Protein AF-A0AAE7ELU8-F1 (afdb_monomer_lite)

pLDDT: mean 76.57, std 13.19, range [49.88, 91.69]

Foldseek 3Di:
DDFQKDKDFDDDPPDPRQKIWIDGVNHTAWMWGQVVHPVDIDIDGDPPPPDPPPDPRPDDDPVSVVVD

Structure (mmCIF, N/CA/C/O backbone):
data_AF-A0AAE7ELU8-F1
#
_entry.id   AF-A0AAE7ELU8-F1
#
loop_
_atom_site.group_PDB
_atom_site.id
_atom_site.type_symbol
_atom_site.label_ato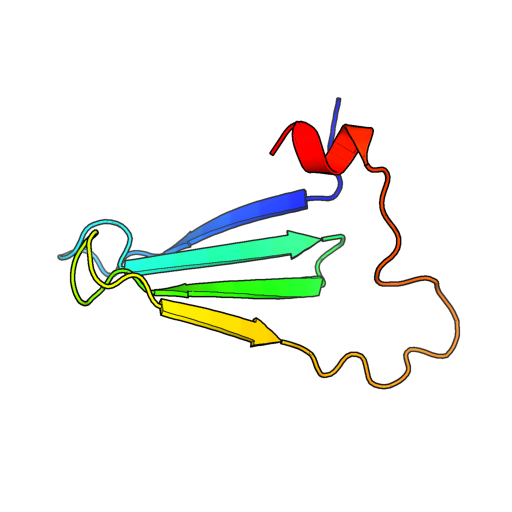m_id
_atom_site.label_alt_id
_atom_site.label_comp_id
_atom_site.label_asym_id
_atom_site.label_entity_id
_atom_site.label_seq_id
_atom_site.pdbx_PDB_ins_code
_atom_site.Cartn_x
_atom_site.Cartn_y
_atom_site.Cartn_z
_atom_site.occupancy
_atom_site.B_iso_or_equiv
_atom_site.auth_seq_id
_atom_site.auth_comp_id
_atom_site.auth_asym_id
_atom_site.auth_atom_id
_atom_site.pdbx_PDB_model_num
ATOM 1 N N . MET A 1 1 ? -17.765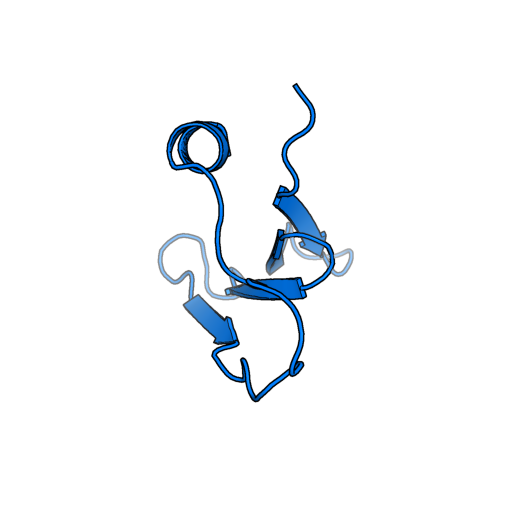 5.540 -0.497 1.00 50.47 1 MET A N 1
ATOM 2 C CA . MET A 1 1 ? -17.523 5.130 0.902 1.00 50.47 1 MET A CA 1
ATOM 3 C C . MET A 1 1 ? -16.093 5.523 1.222 1.00 50.47 1 MET A C 1
ATOM 5 O O . MET A 1 1 ? -15.307 5.595 0.289 1.00 50.47 1 MET A O 1
ATOM 9 N N . CYS A 1 2 ? -15.798 5.911 2.460 1.00 58.47 2 CYS A N 1
ATOM 10 C CA . CYS A 1 2 ? -14.450 6.328 2.844 1.00 58.47 2 CYS A CA 1
ATOM 11 C C . CYS A 1 2 ? -13.708 5.069 3.291 1.00 58.47 2 CYS A C 1
ATOM 13 O O . CYS A 1 2 ? -14.102 4.479 4.294 1.00 58.47 2 CYS A O 1
ATOM 15 N N . THR A 1 3 ? -12.734 4.611 2.510 1.00 76.69 3 THR A N 1
ATOM 16 C CA . THR A 1 3 ? -11.829 3.540 2.932 1.00 76.69 3 THR A CA 1
ATOM 17 C C . THR A 1 3 ? -10.831 4.118 3.930 1.00 76.69 3 THR A C 1
ATOM 19 O O . THR A 1 3 ? -10.420 5.267 3.790 1.00 76.69 3 THR A O 1
ATOM 22 N N . ASP A 1 4 ? -10.409 3.322 4.909 1.00 85.62 4 ASP A N 1
ATOM 23 C CA . ASP A 1 4 ? -9.309 3.681 5.821 1.00 85.62 4 ASP A CA 1
ATOM 24 C C . ASP A 1 4 ? -7.924 3.582 5.135 1.00 85.62 4 ASP A C 1
ATOM 26 O O . ASP A 1 4 ? -6.896 3.811 5.775 1.00 85.62 4 ASP A O 1
ATOM 30 N N . PHE A 1 5 ? -7.903 3.203 3.850 1.00 87.56 5 PHE A N 1
ATOM 31 C CA . PHE A 1 5 ? -6.725 3.178 2.989 1.00 87.56 5 PHE A CA 1
ATOM 32 C C . PHE A 1 5 ? -6.449 4.546 2.371 1.00 87.56 5 PHE A C 1
ATOM 34 O O . PHE A 1 5 ? -7.362 5.202 1.867 1.00 87.56 5 PHE A O 1
ATOM 41 N N . GLU A 1 6 ? -5.172 4.909 2.338 1.00 88.94 6 GLU A N 1
ATOM 42 C CA . GLU A 1 6 ? -4.655 6.108 1.692 1.00 88.94 6 GLU A CA 1
ATOM 43 C C . GLU A 1 6 ? -3.492 5.735 0.765 1.00 88.94 6 GLU A C 1
ATOM 45 O O . GLU A 1 6 ? -2.633 4.928 1.128 1.00 88.94 6 GLU A O 1
ATOM 50 N N . ILE A 1 7 ? -3.485 6.317 -0.439 1.00 89.38 7 ILE A N 1
ATOM 51 C CA . ILE A 1 7 ? -2.375 6.230 -1.392 1.00 89.38 7 ILE A CA 1
ATOM 52 C C . ILE A 1 7 ? -1.787 7.628 -1.549 1.00 89.38 7 ILE A C 1
ATOM 54 O O . ILE A 1 7 ? -2.481 8.542 -2.000 1.00 89.38 7 ILE A O 1
ATOM 58 N N . THR A 1 8 ? -0.497 7.767 -1.254 1.00 88.50 8 THR A N 1
ATOM 59 C CA . THR A 1 8 ? 0.223 9.037 -1.385 1.00 88.50 8 THR A CA 1
ATOM 60 C C . THR A 1 8 ? 1.372 8.885 -2.370 1.00 88.50 8 THR A C 1
ATOM 62 O O . THR A 1 8 ? 2.218 8.010 -2.223 1.00 88.50 8 THR A O 1
ATOM 65 N N . SER A 1 9 ? 1.421 9.742 -3.388 1.00 86.12 9 SER A N 1
ATOM 66 C CA . SER A 1 9 ? 2.492 9.756 -4.389 1.00 86.12 9 SER A CA 1
ATOM 67 C C . SER A 1 9 ? 3.487 10.880 -4.114 1.00 86.12 9 SER A C 1
ATOM 69 O O . SER A 1 9 ? 3.098 12.045 -3.990 1.00 86.12 9 SER A O 1
ATOM 71 N N . PHE A 1 10 ? 4.775 10.555 -4.099 1.00 80.75 10 PHE A N 1
ATOM 72 C CA . PHE A 1 10 ? 5.861 11.506 -3.912 1.00 80.75 10 PHE A CA 1
ATOM 73 C C . PHE A 1 10 ? 6.698 11.619 -5.188 1.00 80.75 10 PHE A C 1
ATOM 75 O O . PHE A 1 10 ? 7.150 10.630 -5.771 1.00 80.75 10 PHE A O 1
ATOM 82 N N . SER A 1 11 ? 6.937 12.856 -5.616 1.00 71.88 11 SER A N 1
ATOM 83 C CA . SER A 1 11 ? 7.787 13.176 -6.762 1.00 71.88 11 SER A CA 1
ATOM 84 C C . SER A 1 11 ? 8.719 14.328 -6.408 1.00 71.88 11 SER A C 1
ATOM 86 O O . SER A 1 11 ? 8.252 15.429 -6.100 1.00 71.88 11 SER A O 1
ATOM 88 N N . GLU A 1 12 ? 10.033 14.130 -6.508 1.00 63.00 12 GLU A N 1
ATOM 89 C CA . GLU A 1 12 ? 10.921 15.280 -6.645 1.00 63.00 12 GLU A CA 1
ATOM 90 C C . GLU A 1 12 ? 10.746 15.844 -8.056 1.00 63.00 12 GLU A C 1
ATOM 92 O O . GLU A 1 12 ? 10.901 15.117 -9.030 1.00 63.00 12 GLU A O 1
ATOM 97 N N . SER A 1 13 ? 10.421 17.140 -8.130 1.00 62.19 13 SER A N 1
ATOM 98 C CA . SER A 1 13 ? 10.062 18.017 -9.273 1.00 62.19 13 SER A CA 1
ATOM 99 C C . SER A 1 13 ? 10.642 17.781 -10.688 1.00 62.19 13 SER A C 1
ATOM 101 O O . SER A 1 13 ? 10.259 18.491 -11.616 1.00 62.19 13 SER A O 1
ATOM 103 N N . ARG A 1 14 ? 11.558 16.831 -10.892 1.00 57.34 14 ARG A N 1
ATOM 104 C CA . ARG A 1 14 ? 12.122 16.443 -12.193 1.00 57.34 14 ARG A CA 1
ATOM 105 C C . ARG A 1 14 ? 11.810 15.007 -12.636 1.00 57.34 14 ARG A C 1
ATOM 107 O O . ARG A 1 14 ? 12.121 14.688 -13.778 1.00 57.34 14 ARG A O 1
ATOM 114 N N . TYR A 1 15 ? 11.187 14.179 -11.798 1.00 55.62 15 TYR A N 1
ATOM 115 C CA . TYR A 1 15 ? 10.791 12.812 -12.143 1.00 55.62 15 TYR A CA 1
ATOM 116 C C . TYR A 1 15 ? 9.349 12.544 -11.702 1.00 55.62 15 TYR A C 1
ATOM 118 O O . TYR A 1 15 ? 8.976 12.863 -10.576 1.00 55.62 15 TYR A O 1
ATOM 126 N N . GLU A 1 16 ? 8.537 11.983 -12.601 1.00 58.69 16 GLU A N 1
ATOM 127 C CA . GLU A 1 16 ? 7.169 11.546 -12.302 1.00 58.69 16 GLU A CA 1
ATOM 128 C C . GLU A 1 16 ? 7.197 10.462 -11.215 1.00 58.69 16 GLU A C 1
ATOM 130 O O . GLU A 1 16 ? 7.815 9.420 -11.416 1.00 58.69 16 GLU A O 1
ATOM 135 N N . GLU A 1 17 ? 6.532 10.730 -10.085 1.00 60.91 17 GLU A N 1
ATOM 136 C CA . GLU A 1 17 ? 6.088 9.748 -9.077 1.00 60.91 17 GLU A CA 1
ATOM 137 C C . GLU A 1 17 ? 7.089 8.610 -8.816 1.00 60.91 17 GLU A C 1
ATOM 139 O O . GLU A 1 17 ? 6.844 7.441 -9.123 1.00 60.91 17 GLU A O 1
ATOM 144 N N . LEU A 1 18 ? 8.249 8.977 -8.266 1.00 77.88 18 LEU A N 1
ATOM 145 C CA . LEU A 1 18 ? 9.330 8.039 -7.952 1.00 77.88 18 LEU A CA 1
ATOM 146 C C . LEU A 1 18 ? 8.945 7.064 -6.839 1.00 77.88 18 LEU A C 1
ATOM 148 O O . LEU A 1 18 ? 9.493 5.964 -6.786 1.00 77.88 18 LEU A O 1
ATOM 152 N N . MET A 1 19 ? 8.033 7.476 -5.956 1.00 86.88 19 MET A N 1
ATOM 153 C CA . MET A 1 19 ? 7.617 6.682 -4.811 1.00 86.88 19 MET A CA 1
ATOM 154 C C . MET A 1 19 ? 6.114 6.812 -4.557 1.00 86.88 19 MET A C 1
ATOM 156 O O . MET A 1 19 ? 5.554 7.907 -4.627 1.00 86.88 19 MET A O 1
ATOM 160 N N . VAL A 1 20 ? 5.469 5.685 -4.270 1.00 90.62 20 VAL A N 1
ATOM 161 C CA . VAL A 1 20 ? 4.072 5.607 -3.834 1.00 90.62 20 VAL A CA 1
ATOM 162 C C . VAL A 1 20 ? 4.030 4.934 -2.471 1.00 90.62 20 VAL A C 1
ATOM 164 O O . VAL A 1 20 ? 4.608 3.869 -2.291 1.00 90.62 20 VAL A O 1
ATOM 167 N N . GLU A 1 21 ? 3.323 5.531 -1.525 1.00 91.00 21 GLU A N 1
ATOM 168 C CA . GLU A 1 21 ? 3.097 4.997 -0.188 1.00 91.00 21 GLU A CA 1
ATOM 169 C C . GLU A 1 21 ? 1.655 4.512 -0.054 1.00 91.00 21 GLU A C 1
ATOM 171 O O . GLU A 1 21 ? 0.724 5.209 -0.464 1.00 91.00 21 GLU A O 1
ATOM 176 N N . ILE A 1 22 ? 1.478 3.325 0.528 1.00 89.56 22 ILE A N 1
ATOM 177 C CA . ILE A 1 22 ? 0.167 2.778 0.880 1.00 89.56 22 ILE A CA 1
ATOM 178 C C . ILE A 1 22 ? 0.070 2.701 2.400 1.00 89.56 22 ILE A C 1
ATOM 180 O O . ILE A 1 22 ? 0.868 2.019 3.052 1.00 89.56 22 ILE A O 1
ATOM 184 N N . SER A 1 23 ? -0.955 3.351 2.944 1.00 88.25 23 SER A N 1
ATOM 185 C CA . SER A 1 23 ? -1.201 3.450 4.381 1.00 88.25 23 SER A CA 1
ATOM 186 C C . SER A 1 23 ? -2.615 2.991 4.735 1.00 88.25 23 SER A C 1
ATOM 188 O O . SER A 1 23 ? -3.541 3.124 3.938 1.00 88.25 23 SER A O 1
ATOM 190 N N . TYR A 1 24 ? -2.791 2.448 5.939 1.00 85.81 24 TYR A N 1
ATOM 191 C CA . TYR A 1 24 ? -4.090 2.097 6.517 1.00 85.81 24 TYR A CA 1
ATOM 192 C C . TYR A 1 24 ? -4.179 2.662 7.931 1.00 85.81 24 TYR A C 1
ATOM 194 O O . TYR A 1 24 ? -3.334 2.344 8.764 1.00 85.81 24 TYR A O 1
ATOM 202 N N . LYS A 1 25 ? -5.187 3.497 8.216 1.00 85.00 25 LYS A N 1
ATOM 203 C CA . LYS A 1 25 ? -5.335 4.177 9.521 1.00 85.00 25 LYS A CA 1
ATOM 204 C C . LYS A 1 25 ? -4.033 4.830 10.004 1.00 85.00 25 LYS A C 1
ATOM 206 O O . LYS A 1 25 ? -3.585 4.571 11.118 1.00 85.00 25 LYS A O 1
ATOM 211 N N . GLU A 1 26 ? -3.412 5.633 9.142 1.00 81.75 26 GLU A N 1
ATOM 212 C CA . GLU A 1 26 ? -2.147 6.340 9.416 1.00 81.75 26 GLU A CA 1
ATOM 213 C C . GLU A 1 26 ? -0.915 5.422 9.599 1.00 81.75 26 GLU A C 1
ATOM 215 O O . GLU A 1 26 ? 0.199 5.914 9.769 1.00 81.75 26 GLU A O 1
ATOM 220 N N . GLN A 1 27 ? -1.073 4.094 9.527 1.00 81.81 27 GLN A N 1
ATOM 221 C CA . GLN A 1 27 ? 0.034 3.143 9.524 1.00 81.81 27 GLN A CA 1
ATOM 222 C C . GLN A 1 27 ? 0.494 2.866 8.093 1.00 81.81 27 GLN A C 1
ATOM 224 O O . GLN A 1 27 ? -0.261 2.319 7.287 1.00 81.81 27 GLN A O 1
ATOM 229 N N . VAL A 1 28 ? 1.757 3.177 7.803 1.00 85.69 28 VAL A N 1
ATOM 230 C CA . VAL A 1 28 ? 2.392 2.831 6.527 1.00 85.69 28 VAL A CA 1
ATOM 231 C C . VAL A 1 28 ? 2.545 1.313 6.422 1.00 85.69 28 VAL A C 1
ATOM 233 O O . VAL A 1 28 ? 3.117 0.677 7.310 1.00 85.69 28 VAL A O 1
ATOM 236 N N . LEU A 1 29 ? 2.024 0.728 5.341 1.00 86.56 29 LEU A N 1
ATOM 237 C CA . LEU A 1 29 ? 2.083 -0.713 5.074 1.00 86.56 29 LEU A CA 1
ATOM 238 C C . LEU A 1 29 ? 3.259 -1.061 4.162 1.00 86.56 29 LEU A C 1
ATOM 240 O O . LEU A 1 29 ? 4.023 -1.993 4.430 1.00 86.56 29 LEU A O 1
ATOM 244 N N . CYS A 1 30 ? 3.390 -0.318 3.068 1.00 89.88 30 CYS A N 1
ATO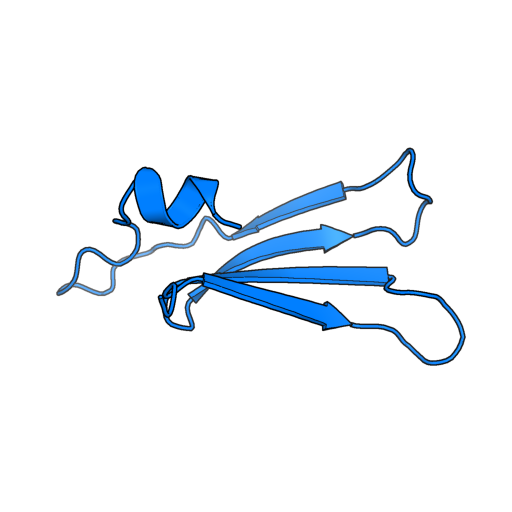M 245 C CA . CYS A 1 30 ? 4.462 -0.498 2.107 1.00 89.88 30 CYS A CA 1
ATOM 2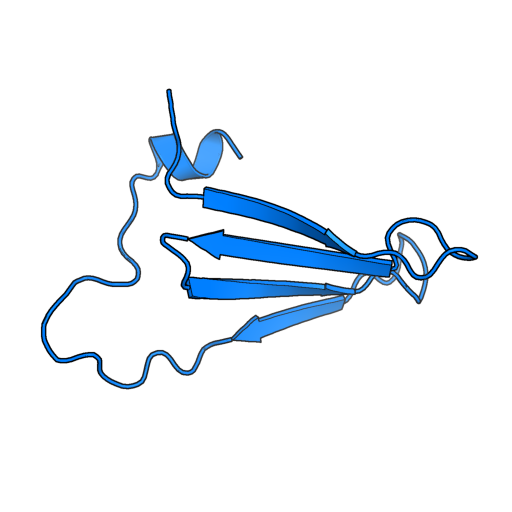46 C C . CYS A 1 30 ? 4.714 0.770 1.301 1.00 89.88 30 CYS A C 1
ATOM 248 O O . CYS A 1 30 ? 3.872 1.668 1.213 1.00 89.88 30 CYS A O 1
ATOM 250 N N . GLN A 1 31 ? 5.885 0.793 0.680 1.00 91.69 31 GLN A N 1
ATOM 251 C CA . GLN A 1 31 ? 6.254 1.776 -0.322 1.00 91.69 31 GLN A CA 1
ATOM 252 C C . GLN A 1 31 ? 6.625 1.066 -1.625 1.00 91.69 31 GLN A C 1
ATOM 254 O O . GLN A 1 31 ? 7.223 -0.013 -1.624 1.00 91.69 31 GLN A O 1
ATOM 259 N N . LEU A 1 32 ? 6.221 1.667 -2.741 1.00 91.69 32 LEU A N 1
ATOM 260 C CA . LEU A 1 32 ? 6.569 1.270 -4.097 1.00 91.69 32 LEU A CA 1
ATOM 261 C C . LEU A 1 32 ? 7.573 2.284 -4.629 1.00 91.69 32 LEU A C 1
ATOM 263 O O . LEU A 1 32 ? 7.284 3.478 -4.645 1.00 91.69 32 LEU A O 1
ATOM 267 N N . TYR A 1 33 ? 8.700 1.803 -5.130 1.00 89.88 33 TYR A N 1
ATOM 268 C CA . TYR A 1 33 ? 9.738 2.612 -5.754 1.00 89.88 33 TYR A CA 1
ATOM 269 C C . TYR A 1 33 ? 9.744 2.349 -7.259 1.00 89.88 33 TYR A C 1
ATOM 271 O O . TYR A 1 33 ? 9.796 1.204 -7.702 1.00 89.88 33 TYR A O 1
ATOM 279 N N . LYS A 1 34 ? 9.644 3.415 -8.054 1.00 85.94 34 LYS A N 1
ATOM 280 C CA . LYS A 1 34 ? 9.525 3.380 -9.525 1.00 85.94 34 LYS A CA 1
ATOM 281 C C . LYS A 1 34 ? 10.699 4.076 -10.229 1.00 85.94 34 LYS A C 1
ATOM 283 O O . LYS A 1 34 ? 10.722 4.208 -11.452 1.00 85.94 34 LYS A O 1
ATOM 288 N N . ASP A 1 35 ? 11.695 4.501 -9.463 1.00 80.12 35 ASP A N 1
ATOM 289 C CA . ASP A 1 35 ? 12.908 5.185 -9.917 1.00 80.12 35 ASP A CA 1
ATOM 290 C C . ASP A 1 35 ? 13.687 4.419 -11.000 1.00 80.12 35 ASP A C 1
ATOM 292 O O . ASP A 1 35 ? 14.273 5.030 -11.894 1.00 80.12 35 ASP A O 1
ATOM 296 N N . ASN A 1 36 ? 13.620 3.087 -10.982 1.00 80.56 36 ASN A N 1
ATOM 297 C CA . ASN A 1 36 ? 14.292 2.216 -11.944 1.00 80.56 36 ASN A CA 1
ATOM 298 C C . ASN A 1 36 ? 13.470 1.880 -13.204 1.00 80.56 36 ASN A C 1
ATOM 300 O O . ASN A 1 36 ? 13.932 1.103 -14.047 1.00 80.56 36 ASN A O 1
ATOM 304 N N . GLY A 1 37 ? 12.293 2.491 -13.372 1.00 78.19 37 GLY A N 1
ATOM 305 C CA . GLY A 1 37 ? 11.384 2.263 -14.495 1.00 78.19 37 GLY A CA 1
ATOM 306 C C . GLY A 1 37 ? 10.185 1.382 -14.137 1.00 78.19 37 GLY A C 1
ATOM 307 O O . GLY A 1 37 ? 10.181 0.652 -13.150 1.00 78.19 37 GLY A O 1
ATOM 308 N N . LEU A 1 38 ? 9.140 1.449 -14.968 1.00 81.12 38 LEU A N 1
ATOM 309 C CA . LEU A 1 38 ? 7.875 0.725 -14.764 1.00 81.12 38 LEU A CA 1
ATOM 310 C C . LEU A 1 38 ? 8.030 -0.805 -14.739 1.00 81.12 38 LEU A C 1
ATOM 312 O O . LEU A 1 38 ? 7.200 -1.494 -14.157 1.00 81.12 38 LEU A O 1
ATOM 316 N N . ASP A 1 39 ? 9.068 -1.337 -15.381 1.00 85.19 39 ASP A N 1
ATOM 317 C CA . ASP A 1 39 ? 9.404 -2.761 -15.428 1.00 85.19 39 ASP A CA 1
ATOM 318 C C . ASP A 1 39 ? 10.226 -3.235 -14.218 1.00 85.19 39 ASP A C 1
ATOM 320 O O . ASP A 1 39 ? 10.429 -4.437 -14.051 1.00 85.19 39 ASP A O 1
ATOM 324 N N . LYS A 1 40 ? 10.687 -2.306 -13.372 1.00 86.25 40 LYS A N 1
ATOM 325 C CA . LYS A 1 40 ? 11.564 -2.566 -12.222 1.00 86.25 40 LYS A CA 1
ATOM 326 C C . LYS A 1 40 ? 11.033 -1.937 -10.941 1.00 86.25 40 LYS A C 1
ATOM 328 O O . LYS A 1 40 ? 11.813 -1.471 -10.119 1.00 86.25 40 LYS A O 1
ATOM 333 N N . VAL A 1 41 ? 9.711 -1.904 -10.793 1.00 88.75 41 VAL A N 1
ATOM 334 C CA . VAL A 1 41 ? 9.092 -1.419 -9.560 1.00 88.75 41 VAL A CA 1
ATOM 335 C C . VAL A 1 41 ? 9.500 -2.330 -8.407 1.00 88.75 41 VAL A C 1
ATOM 337 O O . VAL A 1 41 ? 9.282 -3.543 -8.457 1.00 88.75 41 VAL A O 1
ATOM 340 N N . GLU A 1 42 ? 10.080 -1.736 -7.373 1.00 90.25 42 GLU A N 1
ATOM 341 C CA . GLU A 1 42 ? 10.449 -2.417 -6.137 1.00 90.25 42 GLU A CA 1
ATOM 342 C C . GLU A 1 42 ? 9.399 -2.122 -5.064 1.00 90.25 42 GLU A C 1
ATOM 344 O O . GLU A 1 42 ? 8.853 -1.022 -5.000 1.00 90.25 42 GLU A O 1
ATOM 349 N N . ILE A 1 43 ? 9.091 -3.117 -4.229 1.00 91.62 43 ILE A N 1
ATOM 350 C CA . ILE A 1 43 ? 8.178 -2.976 -3.091 1.00 91.62 43 ILE A CA 1
ATOM 351 C C . ILE A 1 43 ? 8.942 -3.255 -1.803 1.00 91.62 43 ILE A C 1
ATOM 353 O O . ILE A 1 43 ? 9.558 -4.312 -1.657 1.00 91.62 43 ILE A O 1
ATOM 357 N N . GLU A 1 44 ? 8.829 -2.333 -0.853 1.00 90.75 44 GLU A N 1
ATOM 358 C CA . GLU A 1 44 ? 9.317 -2.475 0.514 1.00 90.75 44 GLU A CA 1
ATOM 359 C C . GLU A 1 44 ? 8.124 -2.594 1.467 1.00 90.75 44 GLU A C 1
ATOM 361 O O . GLU A 1 44 ? 7.279 -1.703 1.532 1.00 90.75 44 GLU A O 1
ATOM 366 N N . PHE A 1 45 ? 8.036 -3.710 2.196 1.00 87.88 45 PHE A N 1
ATOM 367 C CA . PHE A 1 45 ? 7.010 -3.918 3.219 1.00 87.88 45 PHE A CA 1
ATOM 368 C C . PHE A 1 45 ? 7.545 -3.538 4.597 1.00 87.88 45 PHE A C 1
ATOM 370 O O . PHE A 1 45 ? 8.577 -4.055 5.028 1.00 87.88 45 PHE A O 1
ATOM 377 N N . PHE A 1 46 ? 6.788 -2.726 5.333 1.00 83.88 46 PHE A N 1
ATOM 378 C C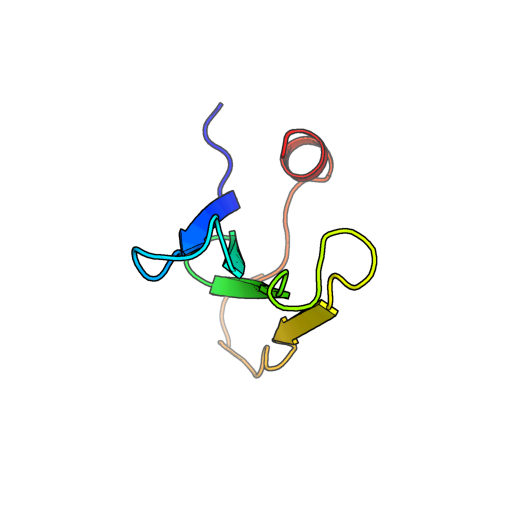A . PHE A 1 46 ? 7.113 -2.372 6.711 1.00 83.88 46 PHE A CA 1
ATOM 379 C C . PHE A 1 46 ? 6.422 -3.349 7.660 1.00 83.88 46 PHE A C 1
ATOM 381 O O . PHE A 1 46 ? 5.293 -3.155 8.103 1.00 83.88 46 PHE A O 1
ATOM 388 N N . SER A 1 47 ? 7.107 -4.455 7.950 1.00 69.06 47 SER A N 1
ATOM 389 C CA . SER A 1 47 ? 6.582 -5.534 8.793 1.00 69.06 47 SER A CA 1
ATOM 390 C C . SER A 1 47 ? 6.805 -5.333 10.293 1.00 69.06 47 SER A C 1
ATOM 392 O O . SER A 1 47 ? 6.430 -6.215 11.067 1.00 69.06 47 SER A O 1
ATOM 394 N N . ASP A 1 48 ? 7.397 -4.213 10.728 1.00 61.78 48 ASP A N 1
ATOM 395 C CA . ASP A 1 48 ? 7.605 -3.884 12.148 1.00 61.78 48 ASP A CA 1
ATOM 396 C C . ASP A 1 48 ? 6.290 -3.470 12.837 1.00 61.78 48 ASP A C 1
ATOM 398 O O . ASP A 1 48 ? 6.163 -2.446 13.503 1.00 61.78 48 ASP A O 1
ATOM 402 N N . ALA A 1 49 ? 5.287 -4.337 12.733 1.00 55.34 49 ALA A N 1
ATOM 403 C CA . ALA A 1 49 ? 4.131 -4.381 13.607 1.00 55.34 49 ALA A CA 1
ATOM 404 C C . ALA A 1 49 ? 4.535 -4.997 14.962 1.00 55.34 49 ALA A C 1
ATOM 406 O O . ALA A 1 49 ? 3.983 -6.010 15.392 1.00 55.34 49 ALA A O 1
ATOM 407 N N . GLN A 1 50 ? 5.523 -4.421 15.657 1.00 49.88 50 GLN A N 1
ATOM 408 C CA . GLN A 1 50 ? 5.746 -4.758 17.063 1.00 49.88 50 GLN A CA 1
ATOM 409 C C . GLN A 1 50 ? 4.825 -3.924 17.961 1.00 49.88 50 GLN A C 1
ATOM 411 O O . GLN A 1 50 ? 5.121 -2.794 18.330 1.00 49.88 50 GLN A O 1
ATOM 416 N N . LEU A 1 51 ? 3.727 -4.576 18.362 1.00 52.09 51 LEU A N 1
ATOM 417 C CA . LEU A 1 51 ? 3.088 -4.463 19.679 1.00 52.09 51 LEU A CA 1
ATOM 418 C C . LEU A 1 51 ? 2.600 -3.063 20.100 1.00 52.09 51 LEU A C 1
ATOM 420 O O . LEU A 1 51 ? 2.977 -2.564 21.159 1.00 52.09 51 LEU A O 1
ATOM 424 N N . LEU A 1 52 ? 1.631 -2.491 19.380 1.00 51.06 52 LEU A N 1
ATOM 425 C CA . LEU A 1 52 ? 0.647 -1.636 20.054 1.00 51.06 52 LEU A CA 1
ATOM 426 C C . LEU A 1 52 ? -0.386 -2.552 20.716 1.00 51.06 52 LEU A C 1
ATOM 428 O O . LEU A 1 52 ? -1.280 -3.106 20.085 1.00 51.06 52 LEU A O 1
ATOM 432 N N . THR A 1 53 ? -0.177 -2.757 22.012 1.00 54.34 53 THR A N 1
ATOM 433 C CA . THR A 1 53 ? -0.832 -3.676 22.955 1.00 54.34 53 THR A CA 1
ATOM 434 C C . THR A 1 53 ? -2.340 -3.471 23.162 1.00 54.34 53 THR A C 1
ATOM 436 O O . THR A 1 53 ? -2.864 -3.820 24.219 1.00 54.34 53 THR A O 1
ATOM 439 N N . SER A 1 54 ? -3.083 -2.950 22.187 1.00 54.12 54 SER A N 1
ATOM 440 C CA . SER A 1 54 ? -4.510 -2.690 22.394 1.00 54.12 54 SER A CA 1
ATOM 441 C C . SER A 1 54 ? -5.426 -2.719 21.176 1.00 54.12 54 SER A C 1
ATOM 443 O O . SER A 1 54 ? -6.634 -2.682 21.403 1.00 54.12 54 SER A O 1
ATOM 445 N N . GLN A 1 55 ? -4.958 -2.820 19.928 1.00 54.00 55 GLN A N 1
ATOM 446 C CA . GLN A 1 55 ? -5.884 -2.826 18.785 1.00 54.00 55 GLN A CA 1
ATOM 447 C C . GLN A 1 55 ? -5.418 -3.711 17.630 1.00 54.00 55 GLN A C 1
ATOM 449 O O . GLN A 1 55 ? -4.228 -3.797 17.342 1.00 54.00 55 GLN A O 1
ATOM 454 N N . ASP A 1 56 ? -6.394 -4.351 16.977 1.00 59.53 56 ASP A N 1
ATOM 455 C CA . ASP A 1 56 ? -6.318 -5.090 15.711 1.00 59.53 56 ASP A CA 1
ATOM 456 C C . ASP A 1 56 ? -5.787 -4.202 14.557 1.00 59.53 56 ASP A C 1
ATOM 458 O O . ASP A 1 56 ? -6.506 -3.898 13.605 1.00 59.53 56 ASP A O 1
ATOM 462 N N . ALA A 1 57 ? -4.544 -3.723 14.655 1.00 64.38 57 ALA A N 1
ATOM 463 C CA . ALA A 1 57 ? -4.015 -2.631 13.834 1.00 64.38 57 ALA A CA 1
ATOM 464 C C . ALA A 1 57 ? -3.955 -2.963 12.331 1.00 64.38 57 ALA A C 1
ATOM 466 O O . ALA A 1 57 ? -4.099 -2.077 11.499 1.00 64.38 57 ALA A O 1
ATOM 467 N N . MET A 1 58 ? -3.858 -4.247 11.974 1.00 69.25 58 MET A N 1
ATOM 468 C CA . MET A 1 58 ? -3.837 -4.723 10.585 1.00 69.25 58 MET A CA 1
ATOM 469 C C . MET A 1 58 ? -4.978 -5.704 1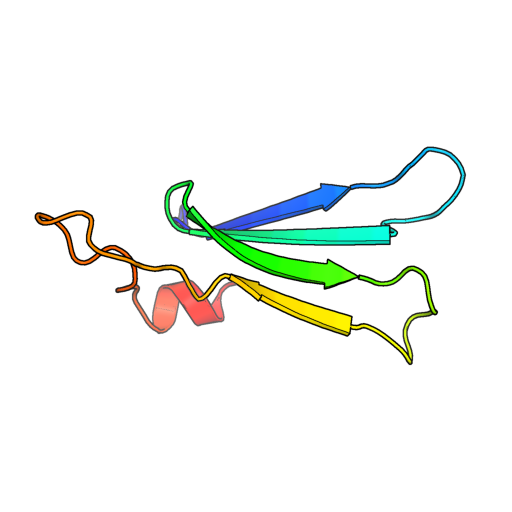0.289 1.00 69.25 58 MET A C 1
ATOM 471 O O . MET A 1 58 ? -4.766 -6.800 9.769 1.00 69.25 58 MET A O 1
ATOM 475 N N . LYS A 1 59 ? -6.211 -5.333 10.646 1.00 75.69 59 LYS A N 1
ATOM 476 C CA . LYS A 1 59 ? -7.416 -6.036 10.193 1.00 75.69 59 LYS A CA 1
ATOM 477 C C . LYS A 1 59 ? -8.327 -5.070 9.445 1.00 75.69 59 LYS A C 1
ATOM 479 O O . LYS A 1 59 ? -8.769 -4.065 10.000 1.00 75.69 59 LYS A O 1
ATOM 484 N N . PHE A 1 60 ? -8.620 -5.402 8.195 1.00 79.94 60 PHE A N 1
ATOM 485 C CA . PHE A 1 60 ? -9.475 -4.636 7.289 1.00 79.94 60 PHE A CA 1
ATOM 486 C C . PHE A 1 60 ? -10.429 -5.572 6.538 1.00 79.94 60 PHE A C 1
ATOM 488 O O . PHE A 1 60 ? -10.208 -6.786 6.486 1.00 79.94 60 PHE A O 1
ATOM 495 N N . SER A 1 61 ? -11.519 -5.021 6.000 1.00 83.12 61 SER A N 1
ATOM 496 C CA . SER A 1 61 ? -12.457 -5.780 5.171 1.00 83.12 61 SER A CA 1
ATOM 497 C C . SER A 1 61 ? -11.828 -6.121 3.823 1.00 83.12 61 SER A C 1
ATOM 499 O O . SER A 1 61 ? -11.155 -5.287 3.217 1.00 83.12 61 SER A O 1
ATOM 501 N N . LEU A 1 62 ? -12.105 -7.324 3.314 1.00 80.31 62 LEU A N 1
ATOM 502 C CA . LEU A 1 62 ? -11.748 -7.682 1.941 1.00 80.31 62 LEU A CA 1
ATOM 503 C C . LEU A 1 62 ? -12.443 -6.757 0.931 1.00 80.31 62 LEU A C 1
ATOM 505 O O . LEU A 1 62 ? -11.819 -6.339 -0.038 1.00 80.31 62 LEU A O 1
ATOM 509 N N . ASP A 1 63 ? -13.705 -6.406 1.184 1.00 86.38 63 ASP A N 1
ATOM 510 C CA . ASP A 1 63 ? -14.478 -5.532 0.296 1.00 86.38 63 ASP A CA 1
ATOM 511 C C . ASP A 1 63 ? -13.903 -4.111 0.238 1.00 86.38 63 ASP A C 1
ATOM 513 O O . ASP A 1 63 ? -14.005 -3.460 -0.800 1.00 86.38 63 ASP A O 1
ATOM 517 N N . ASP A 1 64 ? -13.286 -3.641 1.328 1.00 79.56 64 ASP A N 1
ATOM 518 C CA . ASP A 1 64 ? -12.630 -2.329 1.374 1.00 79.56 64 ASP A CA 1
ATOM 519 C C . ASP A 1 64 ? -11.283 -2.370 0.646 1.00 79.56 64 ASP A C 1
ATOM 521 O O . ASP A 1 64 ? -10.948 -1.443 -0.083 1.00 79.56 64 ASP A O 1
ATOM 525 N N . PHE A 1 65 ? -10.530 -3.465 0.796 1.00 79.56 65 PHE A N 1
ATOM 526 C CA . PHE A 1 65 ? -9.245 -3.650 0.121 1.00 79.56 65 PHE A CA 1
ATOM 527 C C . PHE A 1 65 ? -9.387 -3.746 -1.405 1.00 79.56 65 PHE A C 1
ATOM 529 O O . PHE A 1 65 ? -8.574 -3.194 -2.135 1.00 79.56 65 PHE A O 1
ATOM 536 N N . LEU A 1 66 ? -10.429 -4.417 -1.906 1.00 78.31 66 LEU A N 1
ATOM 537 C CA . LEU A 1 66 ? -10.653 -4.593 -3.349 1.00 78.31 66 LEU A CA 1
ATOM 538 C C . LEU A 1 66 ? -11.133 -3.323 -4.077 1.00 78.31 66 LEU A C 1
ATOM 540 O O . LEU A 1 66 ? -11.283 -3.351 -5.298 1.00 78.31 66 LEU A O 1
ATOM 544 N N . GLN A 1 67 ? -11.420 -2.241 -3.352 1.00 77.00 67 GLN A N 1
ATOM 545 C CA . GLN A 1 67 ? -11.832 -0.954 -3.926 1.00 77.00 67 GLN A CA 1
ATOM 546 C C . GLN A 1 67 ? -10.664 0.008 -4.178 1.00 77.00 67 GLN A C 1
ATOM 548 O O . GLN A 1 67 ? -10.895 1.075 -4.749 1.00 77.00 67 GLN A O 1
ATOM 553 N N . VAL A 1 68 ? -9.459 -0.353 -3.729 1.00 65.62 68 VAL A N 1
ATOM 554 C CA . VAL A 1 68 ? -8.223 0.431 -3.862 1.00 65.62 68 VAL A CA 1
ATOM 555 C C . VAL A 1 68 ? -7.627 0.283 -5.260 1.00 65.62 68 VAL A C 1
ATOM 557 O O . VAL A 1 68 ? -7.577 -0.861 -5.768 1.00 65.62 68 VAL A O 1
#

Radius of gyration: 14.04 Å; chains: 1; bounding box: 32×26×38 Å

Organism: Serratia fonticola (NCBI:txid47917)

Secondary structure (DSSP, 8-state):
---SEEEEEE--TTSS--EEEEEETTEEEEEEE-TT-TTS-EEEE-------TTS-TT---HHHHTT-

Sequence (68 aa):
MCTDFEITSFSESRYEELMVEISYKEQVLCQLYKDNGLDKVEIEFFSDAQLLTSQDAMKFSLDDFLQV